Protein AF-A0AAV9ZTQ0-F1 (afdb_monomer_lite)

Organism: NCBI:txid2862362

Sequence (157 aa):
MSQLIQNEDIQRMPSFVSYAFALWAPRLHNHYVENNAKLRARCPDLRRLFPNSVFSCAAFNFGVNVWSFKHRDMVVEFPAGALILVPSAAIAHSNIPVQDGDERVSFTQFTAGDKKVAEDGPEEYVRLLEFRQGRWERGLQLFSTVEEMFCTTHIKT

Radius of gyration: 17.93 Å; chains: 1; bounding box: 47×39×47 Å

Foldseek 3Di:
DVVQLPDPVSLVVQLVLLVVCCLFQVLLSVVLVVVVVVVCVVPVVQDASHPNHSFRDKDKDWWQPQWDDDPDDDDDDADPPDDDDDPPVVDDDIDDGDDVPDIDIDMDGHHDDDPCLPVVDPVSVVVVVVCVVCVVVVSVVSGDDPCRNVVPPPPPD

Structure (mmCIF, N/CA/C/O backbone):
data_AF-A0AAV9ZTQ0-F1
#
_entry.id   AF-A0AAV9ZTQ0-F1
#
loop_
_atom_site.group_PDB
_atom_site.id
_atom_site.type_symbol
_atom_site.label_atom_id
_atom_site.label_alt_id
_atom_site.label_comp_id
_atom_site.label_asym_id
_atom_site.label_entity_id
_atom_site.label_seq_id
_atom_site.pdbx_PDB_ins_code
_atom_site.Cartn_x
_atom_site.Cartn_y
_atom_site.Cartn_z
_atom_site.occupancy
_atom_site.B_iso_or_equiv
_atom_site.auth_seq_id
_atom_site.auth_comp_id
_atom_site.auth_asym_id
_atom_site.auth_atom_id
_atom_site.pdbx_PDB_model_num
ATOM 1 N N . MET A 1 1 ? -11.941 15.660 -1.192 1.00 70.38 1 MET A N 1
ATOM 2 C CA . MET A 1 1 ? -10.806 14.789 -1.583 1.00 70.38 1 MET A CA 1
ATOM 3 C C . MET A 1 1 ? -9.469 15.533 -1.551 1.00 70.38 1 MET A C 1
ATOM 5 O O . MET A 1 1 ? -8.587 15.090 -0.833 1.00 70.38 1 MET A O 1
ATOM 9 N N . SER A 1 2 ? -9.310 16.671 -2.240 1.00 79.81 2 SER A N 1
ATOM 10 C CA . SER A 1 2 ? -8.061 17.467 -2.219 1.00 79.81 2 SER A CA 1
ATOM 11 C C . SER A 1 2 ? -7.607 17.863 -0.808 1.00 79.81 2 SER A C 1
ATOM 13 O O . SER A 1 2 ? -6.455 17.635 -0.462 1.00 79.81 2 SER A O 1
ATOM 15 N N . GLN A 1 3 ? -8.526 18.353 0.028 1.00 87.75 3 GLN A N 1
ATOM 16 C CA . GLN A 1 3 ? -8.246 18.702 1.429 1.00 87.75 3 GLN A CA 1
ATOM 17 C C . GLN A 1 3 ? -7.749 17.508 2.258 1.00 87.75 3 GLN A C 1
ATOM 19 O O . GLN A 1 3 ? -6.853 17.660 3.079 1.00 87.75 3 GLN A O 1
ATOM 24 N N . LEU A 1 4 ? -8.296 16.311 2.017 1.00 88.06 4 LEU A N 1
ATOM 25 C CA . LEU A 1 4 ? -7.915 15.096 2.741 1.00 88.06 4 LEU A CA 1
ATOM 26 C C . LEU A 1 4 ? -6.479 14.680 2.402 1.00 88.06 4 LEU A C 1
ATOM 28 O O . LEU A 1 4 ? -5.705 14.366 3.291 1.00 88.06 4 LEU A O 1
ATOM 32 N N . ILE A 1 5 ? -6.109 14.723 1.121 1.00 89.81 5 ILE A N 1
ATOM 33 C CA . ILE A 1 5 ? -4.763 14.358 0.649 1.00 89.81 5 ILE A CA 1
ATOM 34 C C . ILE A 1 5 ? -3.720 15.414 1.051 1.00 89.81 5 ILE A C 1
ATOM 36 O O . ILE A 1 5 ? -2.552 15.087 1.232 1.00 89.81 5 ILE A O 1
ATOM 40 N N . GLN A 1 6 ? -4.134 16.675 1.196 1.00 89.31 6 GLN A N 1
ATOM 41 C CA . GLN A 1 6 ? -3.268 17.771 1.638 1.00 89.31 6 GLN A CA 1
ATOM 42 C C . GLN A 1 6 ? -3.046 17.795 3.154 1.00 89.31 6 GLN A C 1
ATOM 44 O O . GLN A 1 6 ? -2.081 18.412 3.598 1.00 89.31 6 GLN A O 1
ATOM 49 N N . ASN A 1 7 ? -3.889 17.125 3.942 1.00 92.25 7 ASN A N 1
ATOM 50 C CA . ASN A 1 7 ? -3.732 17.054 5.390 1.00 92.25 7 ASN A CA 1
ATOM 51 C C . ASN A 1 7 ? -2.402 16.369 5.769 1.00 92.25 7 ASN A C 1
ATOM 53 O O . ASN A 1 7 ? -2.057 15.315 5.235 1.00 92.25 7 ASN A O 1
ATOM 57 N N . GLU A 1 8 ? -1.654 16.978 6.691 1.00 92.44 8 GLU A N 1
ATOM 58 C CA . GLU A 1 8 ? -0.312 16.520 7.065 1.00 92.44 8 GLU A CA 1
ATOM 59 C C . GLU A 1 8 ? -0.325 15.130 7.720 1.00 92.44 8 GLU A C 1
ATOM 61 O O . GLU A 1 8 ? 0.506 14.282 7.391 1.00 92.44 8 GLU A O 1
ATOM 66 N N . ASP A 1 9 ? -1.305 14.855 8.581 1.00 91.56 9 ASP A N 1
ATOM 67 C CA . ASP A 1 9 ? -1.460 13.555 9.239 1.00 91.56 9 ASP A CA 1
ATOM 68 C C . ASP A 1 9 ? -1.757 12.454 8.222 1.00 91.56 9 ASP A C 1
ATOM 70 O O . ASP A 1 9 ? -1.159 11.376 8.258 1.00 91.56 9 ASP A O 1
ATOM 74 N N . ILE A 1 10 ? -2.605 12.760 7.238 1.00 91.69 10 ILE A N 1
ATOM 75 C CA . ILE A 1 10 ? -2.902 11.838 6.143 1.00 91.69 10 ILE A CA 1
ATOM 76 C C . ILE A 1 10 ? -1.670 11.585 5.278 1.00 91.69 10 ILE A C 1
ATOM 78 O O . ILE A 1 10 ? -1.509 10.465 4.817 1.00 91.69 10 ILE A O 1
ATOM 82 N N . GLN A 1 11 ? -0.768 12.548 5.073 1.00 91.56 11 GLN A N 1
ATOM 83 C CA . GLN A 1 11 ? 0.464 12.329 4.296 1.00 91.56 11 GLN A CA 1
ATOM 84 C C . GLN A 1 11 ? 1.508 11.462 5.022 1.00 91.56 11 GLN A C 1
ATOM 86 O O . GLN A 1 11 ? 2.337 10.801 4.374 1.00 91.56 11 GLN A O 1
ATOM 91 N N . ARG A 1 12 ? 1.466 11.412 6.359 1.00 93.38 12 ARG A N 1
ATOM 92 C CA . ARG A 1 12 ? 2.361 10.564 7.163 1.00 93.38 12 ARG A CA 1
ATOM 93 C C . ARG A 1 12 ? 2.051 9.078 6.983 1.00 93.38 12 ARG A C 1
ATOM 95 O O . ARG A 1 12 ? 2.985 8.283 6.883 1.00 93.38 12 ARG A O 1
ATOM 102 N N . MET A 1 13 ? 0.776 8.701 6.851 1.00 93.62 13 MET A N 1
ATOM 103 C CA . MET A 1 13 ? 0.377 7.292 6.712 1.00 93.62 13 MET A CA 1
ATOM 104 C C . MET A 1 13 ? 0.948 6.617 5.441 1.00 93.62 13 MET A C 1
ATOM 106 O O . MET A 1 13 ? 1.586 5.572 5.576 1.00 93.62 13 MET A O 1
ATOM 110 N N . PRO A 1 14 ? 0.811 7.182 4.218 1.00 94.31 14 PRO A N 1
ATOM 111 C CA . PRO A 1 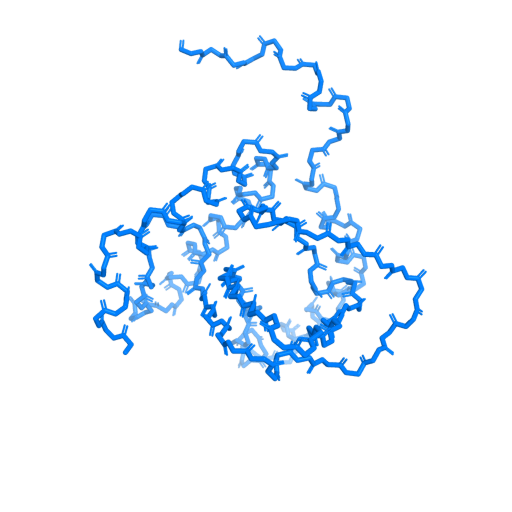14 ? 1.413 6.657 2.996 1.00 94.31 14 PRO A CA 1
ATOM 112 C C . PRO A 1 14 ? 2.911 6.430 3.105 1.00 94.31 14 PRO A C 1
ATOM 114 O O . PRO A 1 14 ? 3.412 5.394 2.667 1.00 94.31 14 PRO A O 1
ATOM 117 N N . SER A 1 15 ? 3.596 7.408 3.701 1.00 93.19 15 SER A N 1
ATOM 118 C CA . SER A 1 15 ? 5.039 7.388 3.901 1.00 93.19 15 SER A CA 1
ATOM 119 C C . SER A 1 15 ? 5.410 6.216 4.808 1.00 93.19 15 SER A C 1
ATOM 121 O O . SER A 1 15 ? 6.183 5.353 4.402 1.00 93.19 15 SER A O 1
ATOM 123 N N . PHE A 1 16 ? 4.784 6.123 5.987 1.00 94.62 16 PHE A N 1
ATOM 124 C CA . PHE A 1 16 ? 5.004 5.030 6.936 1.00 94.62 16 PHE A CA 1
ATOM 125 C C . PHE A 1 16 ? 4.779 3.653 6.303 1.00 94.62 16 PHE A C 1
ATOM 127 O O . PHE A 1 16 ? 5.648 2.790 6.392 1.00 94.62 16 PHE A O 1
ATOM 134 N N . VAL A 1 17 ? 3.660 3.460 5.599 1.00 94.81 17 VAL A N 1
ATOM 135 C CA . VAL A 1 17 ? 3.366 2.192 4.914 1.00 94.81 17 VAL A CA 1
ATOM 136 C C . VAL A 1 17 ? 4.424 1.864 3.857 1.00 94.81 17 VAL A C 1
ATOM 138 O O . VAL A 1 17 ? 4.825 0.710 3.747 1.00 94.81 17 VAL A O 1
ATOM 141 N N . SER A 1 18 ? 4.900 2.850 3.088 1.00 94.81 18 SER A N 1
ATOM 142 C CA . SER A 1 18 ? 5.929 2.618 2.068 1.00 94.81 18 SER A CA 1
ATOM 143 C C . SER A 1 18 ? 7.271 2.224 2.688 1.00 94.81 18 SER A C 1
ATOM 145 O O . SER A 1 18 ? 7.917 1.308 2.186 1.00 94.81 18 SER A O 1
ATOM 147 N N . TYR A 1 19 ? 7.672 2.863 3.792 1.00 94.50 19 TYR A N 1
ATOM 148 C CA . TYR A 1 19 ? 8.888 2.497 4.527 1.00 94.50 19 TYR A CA 1
ATOM 149 C C . TYR A 1 19 ? 8.774 1.117 5.174 1.00 94.50 19 TYR A C 1
ATOM 151 O O . TYR A 1 19 ? 9.684 0.305 5.033 1.00 94.50 19 TYR A O 1
ATOM 159 N N . ALA A 1 20 ? 7.649 0.821 5.830 1.00 94.06 20 ALA A N 1
ATOM 160 C CA . ALA A 1 20 ? 7.393 -0.501 6.390 1.00 94.06 20 ALA A CA 1
ATOM 161 C C . ALA A 1 20 ? 7.440 -1.574 5.294 1.00 94.06 20 ALA A C 1
ATOM 163 O O . ALA A 1 20 ? 8.046 -2.625 5.474 1.00 94.06 20 ALA A O 1
ATOM 164 N N . PHE A 1 21 ? 6.870 -1.291 4.124 1.00 94.00 21 PHE A N 1
ATOM 165 C CA . PHE A 1 21 ? 6.928 -2.202 2.992 1.00 94.00 21 PHE A CA 1
ATOM 166 C C . PHE A 1 21 ? 8.359 -2.426 2.484 1.00 94.00 21 PHE A C 1
ATOM 168 O O . PHE A 1 21 ? 8.752 -3.571 2.264 1.00 94.00 21 PHE A O 1
ATOM 175 N N . ALA A 1 22 ? 9.155 -1.362 2.353 1.00 94.19 22 ALA A N 1
ATOM 176 C CA . ALA A 1 22 ? 10.563 -1.461 1.975 1.00 94.19 22 ALA A CA 1
ATOM 177 C C . ALA A 1 22 ? 11.392 -2.262 2.991 1.00 94.19 22 ALA A C 1
ATOM 179 O O . ALA A 1 22 ? 12.270 -3.022 2.592 1.00 94.19 22 ALA A O 1
ATOM 180 N N . LEU A 1 23 ? 11.097 -2.117 4.285 1.00 91.88 23 LEU A N 1
ATOM 181 C CA . LEU A 1 23 ? 11.775 -2.839 5.359 1.00 91.88 23 LEU A CA 1
ATOM 182 C C . LEU A 1 23 ? 11.426 -4.333 5.354 1.00 91.88 23 LEU A C 1
ATOM 184 O O . LEU A 1 23 ? 12.318 -5.174 5.393 1.00 91.88 23 LEU A O 1
ATOM 188 N N . TRP A 1 24 ? 10.134 -4.663 5.299 1.00 90.69 24 TRP A N 1
ATOM 189 C CA . TRP A 1 24 ? 9.655 -6.037 5.483 1.00 90.69 24 TRP A CA 1
ATOM 190 C C . TRP A 1 24 ? 9.659 -6.875 4.200 1.00 90.69 24 TRP A C 1
ATOM 192 O O . TRP A 1 24 ? 9.734 -8.100 4.275 1.00 90.69 24 TRP A O 1
ATOM 202 N N . ALA A 1 25 ? 9.594 -6.253 3.021 1.00 92.06 25 ALA A N 1
ATOM 203 C CA . ALA A 1 25 ? 9.611 -6.941 1.729 1.00 92.06 25 ALA A CA 1
ATOM 204 C C . ALA A 1 25 ? 10.399 -6.134 0.673 1.00 92.06 25 ALA A C 1
ATOM 206 O O . ALA A 1 25 ? 9.825 -5.701 -0.331 1.00 92.06 25 ALA A O 1
ATOM 207 N N . PRO A 1 26 ? 11.719 -5.933 0.856 1.00 94.12 26 PRO A N 1
ATOM 208 C CA . PRO A 1 26 ? 12.535 -5.055 0.012 1.00 94.12 26 PRO A CA 1
ATOM 209 C C . PRO A 1 26 ? 12.525 -5.456 -1.467 1.00 94.12 26 PRO A C 1
ATOM 211 O O . PRO A 1 26 ? 12.449 -4.592 -2.342 1.00 94.12 26 PRO A O 1
ATOM 214 N N . ARG A 1 27 ? 12.546 -6.763 -1.769 1.00 94.62 27 ARG A N 1
ATOM 215 C CA . ARG A 1 27 ? 12.471 -7.263 -3.153 1.00 94.62 27 ARG A CA 1
ATOM 216 C C . ARG A 1 27 ? 11.150 -6.866 -3.812 1.00 94.62 27 ARG A C 1
ATOM 218 O O . ARG A 1 27 ? 11.151 -6.309 -4.909 1.00 94.62 27 ARG A O 1
ATOM 225 N N . LEU A 1 28 ? 10.027 -7.111 -3.136 1.00 92.00 28 LEU A N 1
ATOM 226 C CA . LEU A 1 28 ? 8.712 -6.739 -3.650 1.00 92.00 28 LEU A CA 1
ATOM 227 C C . LEU A 1 28 ? 8.544 -5.215 -3.734 1.00 92.00 28 LEU A C 1
ATOM 229 O O . LEU A 1 28 ? 7.991 -4.718 -4.711 1.00 92.00 28 LEU A O 1
ATOM 233 N N . HIS A 1 29 ? 9.072 -4.460 -2.773 1.00 94.56 29 HIS A N 1
ATOM 234 C CA . HIS A 1 29 ? 9.081 -3.002 -2.836 1.00 94.56 29 HIS A CA 1
ATOM 235 C C . HIS A 1 29 ? 9.832 -2.495 -4.080 1.00 94.56 29 HIS A C 1
ATOM 237 O O . HIS A 1 29 ? 9.297 -1.679 -4.831 1.00 94.56 29 HIS A O 1
ATOM 243 N N . ASN A 1 30 ? 11.029 -3.020 -4.360 1.00 94.81 30 ASN A N 1
ATOM 244 C CA . ASN A 1 30 ? 11.794 -2.658 -5.559 1.00 94.81 30 ASN A CA 1
ATOM 245 C C . ASN A 1 30 ? 11.046 -3.014 -6.848 1.00 94.81 30 ASN A C 1
ATOM 247 O O . ASN A 1 30 ? 10.999 -2.207 -7.775 1.00 94.81 30 ASN A O 1
ATOM 251 N N . HIS A 1 31 ? 10.356 -4.157 -6.870 1.00 91.75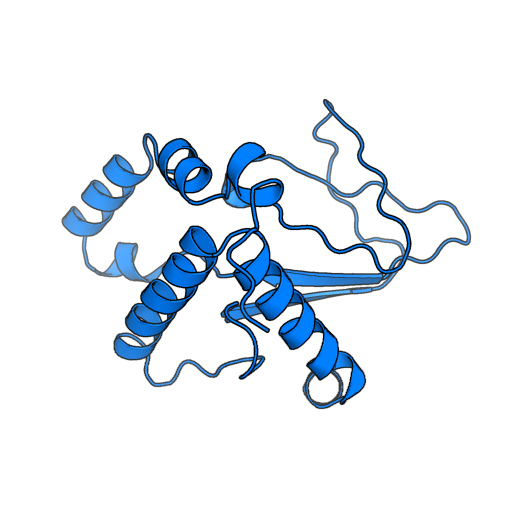 31 HIS A N 1
ATOM 252 C CA . HIS A 1 31 ? 9.480 -4.518 -7.983 1.00 91.75 31 HIS A CA 1
ATOM 253 C C . HIS A 1 31 ? 8.384 -3.461 -8.232 1.00 91.75 31 HIS A C 1
ATOM 255 O O . HIS A 1 31 ? 8.088 -3.120 -9.379 1.00 91.75 31 HIS A O 1
ATOM 261 N N . TYR A 1 32 ? 7.803 -2.883 -7.174 1.00 92.25 32 TYR A N 1
ATOM 262 C CA . TYR A 1 32 ? 6.840 -1.782 -7.299 1.00 92.25 32 TYR A CA 1
ATOM 263 C C . TYR A 1 32 ? 7.496 -0.482 -7.789 1.00 92.25 32 TYR A C 1
ATOM 265 O O . TYR A 1 32 ? 6.905 0.219 -8.615 1.00 92.25 32 TYR A O 1
ATOM 273 N N . VAL A 1 33 ? 8.705 -0.154 -7.320 1.00 92.50 33 VAL A N 1
ATOM 274 C CA . VAL A 1 33 ? 9.469 1.019 -7.787 1.00 92.50 33 VAL A CA 1
ATOM 275 C C . VAL A 1 33 ? 9.702 0.938 -9.296 1.00 92.50 33 VAL A C 1
ATOM 277 O O . VAL A 1 33 ? 9.353 1.870 -10.025 1.00 92.50 33 VAL A O 1
ATOM 280 N N . GLU A 1 34 ? 10.226 -0.189 -9.775 1.00 91.75 34 GLU A N 1
ATOM 281 C CA . GLU A 1 34 ? 10.531 -0.411 -11.190 1.00 91.75 34 GLU A CA 1
ATOM 282 C C . GLU A 1 34 ? 9.276 -0.364 -12.065 1.00 91.75 34 GLU A C 1
ATOM 284 O O . GLU A 1 34 ? 9.257 0.299 -13.105 1.00 91.75 34 GLU A O 1
ATOM 289 N N . ASN A 1 35 ? 8.197 -1.029 -11.644 1.00 87.69 35 ASN A N 1
ATOM 290 C CA . ASN A 1 35 ? 6.954 -1.045 -12.412 1.00 87.69 35 ASN A CA 1
ATOM 291 C C . ASN A 1 35 ? 6.306 0.340 -12.488 1.00 87.69 35 ASN A C 1
ATOM 293 O O . ASN A 1 35 ? 5.826 0.735 -13.550 1.00 87.69 35 ASN A O 1
ATOM 297 N N . ASN A 1 36 ? 6.334 1.118 -11.404 1.00 88.12 36 ASN A N 1
ATOM 298 C CA . ASN A 1 36 ? 5.845 2.494 -11.445 1.00 88.12 36 ASN A CA 1
ATOM 299 C C . ASN A 1 36 ? 6.709 3.401 -12.321 1.00 88.12 36 ASN A C 1
ATOM 301 O O . ASN A 1 36 ? 6.169 4.304 -12.960 1.00 88.12 36 ASN A O 1
ATOM 305 N N . ALA A 1 37 ? 8.027 3.189 -12.361 1.00 88.38 37 ALA A N 1
ATOM 306 C CA . ALA A 1 37 ? 8.904 3.930 -13.262 1.00 88.38 37 ALA A CA 1
ATOM 307 C C . ALA A 1 37 ? 8.525 3.666 -14.729 1.00 88.38 37 ALA A C 1
ATOM 309 O O . ALA A 1 37 ? 8.348 4.612 -15.496 1.00 88.38 37 ALA A O 1
ATOM 310 N N . LYS A 1 38 ? 8.288 2.397 -15.092 1.00 86.44 38 LYS A N 1
ATOM 311 C CA . LYS A 1 38 ? 7.796 2.006 -16.426 1.00 86.44 38 LYS A CA 1
ATOM 312 C C . LYS A 1 38 ? 6.430 2.624 -16.737 1.00 86.44 38 LYS A C 1
ATOM 314 O O . LYS A 1 38 ? 6.245 3.189 -17.812 1.00 86.44 38 LYS A O 1
ATOM 319 N N . LEU A 1 39 ? 5.492 2.571 -15.788 1.00 83.38 39 LEU A N 1
ATOM 320 C CA . LEU A 1 39 ? 4.160 3.157 -15.952 1.00 83.38 39 LEU A CA 1
ATOM 321 C C . LEU A 1 39 ? 4.229 4.670 -16.195 1.00 83.38 39 LEU A C 1
ATOM 323 O O . LEU A 1 39 ? 3.531 5.181 -17.065 1.00 83.38 39 LEU A O 1
ATOM 327 N N . ARG A 1 40 ? 5.095 5.389 -15.473 1.00 84.25 40 ARG A N 1
ATOM 328 C CA . ARG A 1 40 ? 5.297 6.834 -15.670 1.00 84.25 40 ARG A CA 1
ATOM 329 C C . ARG A 1 40 ? 5.953 7.165 -16.999 1.00 84.25 40 ARG A C 1
ATOM 331 O O . ARG A 1 40 ? 5.561 8.141 -17.622 1.00 84.25 40 ARG A O 1
ATOM 338 N N . ALA A 1 41 ? 6.910 6.354 -17.447 1.00 87.69 41 ALA A N 1
ATOM 339 C CA . ALA A 1 41 ? 7.502 6.528 -18.769 1.00 87.69 41 ALA A CA 1
ATOM 340 C C . ALA A 1 41 ? 6.444 6.386 -19.880 1.00 87.69 41 ALA A C 1
ATOM 342 O O . ALA A 1 41 ? 6.456 7.150 -20.839 1.00 87.69 41 ALA A O 1
ATOM 343 N N . ARG A 1 42 ? 5.492 5.454 -19.718 1.00 84.19 42 ARG A N 1
ATOM 344 C CA . ARG A 1 42 ? 4.359 5.257 -20.641 1.00 84.19 42 ARG A CA 1
ATOM 345 C C . ARG A 1 42 ? 3.266 6.319 -20.506 1.00 84.19 42 ARG A C 1
ATOM 347 O O . ARG A 1 42 ? 2.568 6.605 -21.472 1.00 84.19 42 ARG A O 1
ATOM 354 N N . CYS A 1 43 ? 3.072 6.868 -19.308 1.00 85.00 43 CYS A N 1
ATOM 355 C CA . CYS A 1 43 ? 2.036 7.852 -18.999 1.00 85.00 43 CYS A CA 1
ATOM 356 C C . CYS A 1 43 ? 2.637 9.043 -18.229 1.00 85.00 43 CYS A C 1
ATOM 358 O O . CYS A 1 43 ? 2.464 9.114 -17.008 1.00 85.00 43 CYS A O 1
ATOM 360 N N . PRO A 1 44 ? 3.318 9.987 -18.910 1.00 85.94 44 PRO A N 1
ATOM 361 C CA . PRO A 1 44 ? 3.976 11.122 -18.254 1.00 85.94 44 PRO A CA 1
ATOM 362 C C . PRO A 1 44 ? 3.014 12.024 -17.468 1.00 85.94 44 PRO A C 1
ATOM 364 O O . PRO A 1 44 ? 3.389 12.586 -16.442 1.00 85.94 44 PRO A O 1
ATOM 367 N N . ASP A 1 45 ? 1.752 12.097 -17.899 1.00 87.00 45 ASP A N 1
ATOM 368 C CA . ASP A 1 45 ? 0.706 12.897 -17.250 1.00 87.00 45 ASP A CA 1
ATOM 369 C C . ASP A 1 45 ? 0.125 12.244 -15.982 1.00 87.00 45 ASP A C 1
ATOM 371 O O . ASP A 1 45 ? -0.704 12.843 -15.286 1.00 87.00 45 ASP A O 1
ATOM 375 N N . LEU A 1 46 ? 0.529 11.008 -15.660 1.00 84.06 46 LEU A N 1
ATOM 376 C CA . LEU A 1 46 ? 0.037 10.296 -14.487 1.00 84.06 46 LEU A CA 1
ATOM 377 C C . LEU A 1 46 ? 0.531 10.977 -13.204 1.00 84.06 46 LEU A C 1
ATOM 379 O O . LEU A 1 46 ? 1.678 10.824 -12.775 1.00 84.06 46 LEU A O 1
ATOM 383 N N . ARG A 1 47 ? -0.374 11.699 -12.542 1.00 84.25 47 ARG A N 1
ATOM 384 C CA . ARG A 1 47 ? -0.094 12.353 -11.262 1.00 84.25 47 ARG A CA 1
ATOM 385 C C . ARG A 1 47 ? 0.048 11.327 -10.144 1.00 84.25 47 ARG A C 1
ATOM 387 O O . ARG A 1 47 ? -0.749 10.400 -10.020 1.00 84.25 47 ARG A O 1
ATOM 394 N N . ARG A 1 48 ? 1.036 11.537 -9.275 1.00 85.56 48 ARG A N 1
ATOM 395 C CA . ARG A 1 48 ? 1.155 10.779 -8.026 1.00 85.56 48 ARG A CA 1
ATOM 396 C C . ARG A 1 48 ? 0.176 11.317 -6.999 1.00 85.56 48 ARG A C 1
ATOM 398 O O . ARG A 1 48 ? 0.168 12.517 -6.746 1.00 85.56 48 ARG A O 1
ATOM 405 N N . LEU A 1 49 ? -0.563 10.414 -6.362 1.00 88.81 49 LEU A N 1
ATOM 406 C CA . LEU A 1 49 ? -1.405 10.769 -5.225 1.00 88.81 49 LEU A CA 1
ATOM 407 C C . LEU A 1 49 ? -0.552 11.187 -4.017 1.00 88.81 49 LEU A C 1
ATOM 409 O O . LEU A 1 49 ? -0.756 12.259 -3.461 1.00 88.81 49 LEU A O 1
ATOM 413 N N . PHE A 1 50 ? 0.449 10.368 -3.676 1.00 90.81 50 PHE A N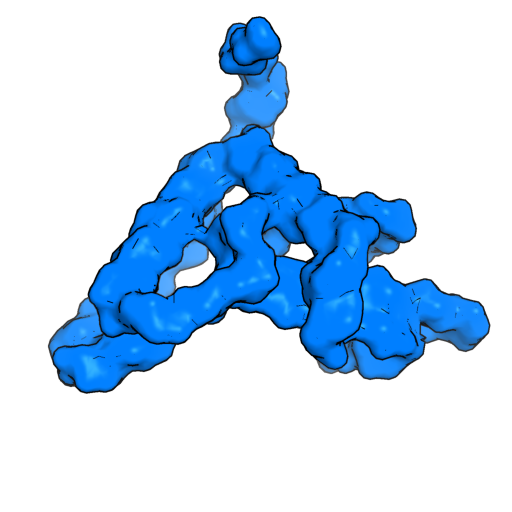 1
ATOM 414 C CA . PHE A 1 50 ? 1.396 10.624 -2.592 1.00 90.81 50 PHE A CA 1
ATOM 415 C C . PHE A 1 50 ? 2.843 10.487 -3.102 1.00 90.81 50 PHE A C 1
ATOM 417 O O . PHE A 1 50 ? 3.272 9.381 -3.453 1.00 90.81 50 PHE A O 1
ATOM 424 N N . PRO A 1 51 ? 3.631 11.579 -3.153 1.00 88.56 51 PRO A N 1
ATOM 425 C CA . PRO A 1 51 ? 5.029 11.548 -3.600 1.00 88.56 51 PRO A CA 1
ATOM 426 C C . PRO A 1 51 ? 5.956 10.652 -2.762 1.00 88.56 51 PRO A C 1
ATOM 428 O O . PRO A 1 51 ? 6.990 10.202 -3.257 1.00 88.56 51 PRO A O 1
ATOM 431 N N . ASN A 1 52 ? 5.566 10.335 -1.530 1.00 89.00 52 ASN A N 1
ATOM 432 C CA . ASN A 1 52 ? 6.365 9.531 -0.603 1.00 89.00 52 ASN A CA 1
ATOM 433 C C . ASN A 1 52 ? 5.922 8.062 -0.530 1.00 89.00 52 ASN A C 1
ATOM 435 O O . ASN A 1 52 ? 6.410 7.319 0.312 1.00 89.00 52 ASN A O 1
ATOM 439 N N . SER A 1 53 ? 4.996 7.636 -1.397 1.00 94.00 53 SER A N 1
ATOM 440 C CA . SER A 1 53 ? 4.513 6.255 -1.434 1.00 94.00 53 SER A CA 1
ATOM 441 C C . SER A 1 53 ? 4.853 5.560 -2.743 1.00 94.00 53 SER A C 1
ATOM 443 O O . SER A 1 53 ? 4.673 6.127 -3.826 1.00 94.00 53 SER A O 1
ATOM 445 N N . VAL A 1 54 ? 5.307 4.310 -2.650 1.00 93.69 54 VAL A N 1
ATOM 446 C CA . VAL A 1 54 ? 5.496 3.430 -3.808 1.00 93.69 54 VAL A CA 1
ATOM 447 C C . VAL A 1 54 ? 4.166 2.958 -4.410 1.00 93.69 54 VAL A C 1
ATOM 449 O O . VAL A 1 54 ? 4.147 2.378 -5.487 1.00 93.69 54 VAL A O 1
ATOM 452 N N . PHE A 1 55 ? 3.027 3.196 -3.769 1.00 93.19 55 PHE A N 1
ATOM 453 C CA . PHE A 1 55 ? 1.729 2.837 -4.336 1.00 93.19 55 PHE A CA 1
ATOM 454 C C . PHE A 1 55 ? 1.182 3.968 -5.210 1.00 93.19 55 PHE A C 1
ATOM 456 O O . PHE A 1 55 ? 1.337 5.152 -4.902 1.00 93.19 55 PHE A O 1
ATOM 463 N N . SER A 1 56 ? 0.552 3.613 -6.331 1.00 89.69 56 SER A N 1
ATOM 464 C CA . SER A 1 56 ? 0.008 4.599 -7.274 1.00 89.69 56 SER A CA 1
ATOM 465 C C . SER A 1 56 ? -1.415 5.042 -6.931 1.00 89.69 56 SER A C 1
ATOM 467 O O . SER A 1 56 ? -1.849 6.106 -7.376 1.00 89.69 56 SER A O 1
ATOM 469 N N . CYS A 1 57 ? -2.132 4.260 -6.126 1.00 90.94 57 CYS A N 1
ATOM 470 C CA . CYS A 1 57 ? -3.521 4.492 -5.759 1.00 90.94 57 CYS A CA 1
ATOM 471 C C . CYS A 1 57 ? -3.724 4.351 -4.248 1.00 90.94 57 CYS A C 1
ATOM 473 O O . CYS A 1 57 ? -2.981 3.649 -3.557 1.00 90.94 57 CYS A O 1
ATOM 475 N N . ALA A 1 58 ? -4.778 4.990 -3.745 1.00 92.69 58 ALA A N 1
ATOM 476 C CA . ALA A 1 58 ? -5.247 4.775 -2.389 1.00 92.69 58 ALA A CA 1
ATOM 477 C C . ALA A 1 58 ? -6.775 4.839 -2.305 1.00 92.69 58 ALA A C 1
ATOM 479 O O . ALA A 1 58 ? -7.426 5.461 -3.145 1.00 92.69 58 ALA A O 1
ATOM 480 N N . ALA A 1 59 ? -7.328 4.207 -1.275 1.00 91.06 59 ALA A N 1
ATOM 481 C CA . ALA A 1 59 ? -8.738 4.236 -0.924 1.00 91.06 59 ALA A CA 1
ATOM 482 C C . ALA A 1 59 ? -8.897 4.613 0.553 1.00 91.06 59 ALA A C 1
ATOM 484 O O . ALA A 1 59 ? -8.148 4.145 1.412 1.00 91.06 59 ALA A O 1
ATOM 485 N N . PHE A 1 60 ? -9.893 5.449 0.831 1.00 91.06 60 PHE A N 1
ATOM 486 C CA . PHE A 1 60 ? -10.323 5.808 2.177 1.00 91.06 60 PHE A CA 1
ATOM 487 C C . PHE A 1 60 ? -11.685 5.168 2.406 1.00 91.06 60 PHE A C 1
ATOM 489 O O . PHE A 1 60 ? -12.651 5.535 1.738 1.00 91.06 60 PHE A O 1
ATOM 496 N N . ASN A 1 61 ? -11.760 4.202 3.317 1.00 87.94 61 ASN A N 1
ATOM 497 C CA . ASN A 1 61 ? -13.015 3.546 3.659 1.00 87.94 61 ASN A CA 1
ATOM 498 C C . ASN A 1 61 ? -13.437 4.008 5.052 1.00 87.94 61 ASN A C 1
ATOM 500 O O . ASN A 1 61 ? -12.856 3.577 6.052 1.00 87.94 61 ASN A O 1
ATOM 504 N N . PHE A 1 62 ? -14.424 4.898 5.097 1.00 87.06 62 PHE A N 1
ATOM 505 C CA . PHE A 1 62 ? -14.992 5.449 6.323 1.00 87.06 62 PHE A CA 1
ATOM 506 C C . PHE A 1 62 ? -16.415 4.926 6.529 1.00 87.06 62 PHE A C 1
ATOM 508 O O . PHE A 1 62 ? -17.183 4.824 5.571 1.00 87.06 62 PHE A O 1
ATOM 515 N N . GLY A 1 63 ? -16.773 4.653 7.782 1.00 76.81 63 GLY A N 1
ATOM 516 C CA . GLY A 1 63 ? -18.145 4.363 8.191 1.00 76.81 63 GLY A CA 1
ATOM 517 C C . GLY A 1 63 ? -18.475 2.876 8.350 1.00 76.81 63 GLY A C 1
ATOM 518 O O . GLY A 1 63 ? -17.670 1.985 8.084 1.00 76.81 63 GLY A O 1
ATOM 519 N N . VAL A 1 64 ? -19.706 2.625 8.798 1.00 68.88 64 VAL A N 1
ATOM 520 C CA . VAL A 1 64 ? -20.181 1.317 9.289 1.00 68.88 64 VAL A CA 1
ATOM 521 C C . VAL A 1 64 ? -20.502 0.294 8.188 1.00 68.88 64 VAL A C 1
ATOM 523 O O . VAL A 1 64 ? -20.517 -0.908 8.434 1.00 68.88 64 VAL A O 1
ATOM 526 N N . ASN A 1 65 ? -20.695 0.741 6.942 1.00 66.69 65 ASN A N 1
ATOM 527 C CA . ASN A 1 65 ? -21.187 -0.091 5.832 1.00 66.69 65 ASN A CA 1
ATOM 528 C C . ASN A 1 65 ? -20.091 -0.629 4.896 1.00 66.69 65 ASN A C 1
ATOM 530 O O . ASN A 1 65 ? -20.356 -0.963 3.744 1.00 66.69 65 ASN A O 1
ATOM 534 N N . VAL A 1 66 ? -18.846 -0.722 5.362 1.00 65.69 66 VAL A N 1
ATOM 535 C CA . VAL A 1 66 ? -17.730 -1.204 4.535 1.00 65.69 66 VAL A CA 1
ATOM 536 C C . VAL A 1 66 ? -17.615 -2.730 4.658 1.00 65.69 66 VAL A C 1
ATOM 538 O O . VAL A 1 66 ? -16.734 -3.244 5.341 1.00 65.69 66 VAL A O 1
ATOM 541 N N . TRP A 1 67 ? -18.494 -3.499 4.023 1.00 71.38 67 TRP A N 1
ATOM 542 C CA . TRP A 1 67 ? -18.394 -4.964 4.030 1.00 71.38 67 TRP A CA 1
ATOM 543 C C . TRP A 1 67 ? -18.644 -5.563 2.644 1.00 71.38 67 TRP A C 1
ATOM 545 O O . TRP A 1 67 ? -19.254 -4.936 1.782 1.00 71.38 67 TRP A O 1
ATOM 555 N N . SER A 1 68 ? -18.137 -6.779 2.437 1.00 65.88 68 SER A N 1
ATOM 556 C CA . SER A 1 68 ? -18.282 -7.539 1.188 1.00 65.88 68 SER A CA 1
ATOM 557 C C . SER A 1 68 ? -18.739 -8.960 1.508 1.00 65.88 68 SER A C 1
ATOM 559 O O . SER A 1 68 ? -18.527 -9.441 2.622 1.00 65.88 68 SER A O 1
ATOM 561 N N . PHE A 1 69 ? -19.365 -9.647 0.548 1.00 62.00 69 PHE A N 1
ATOM 562 C CA . PHE A 1 69 ? -19.880 -11.003 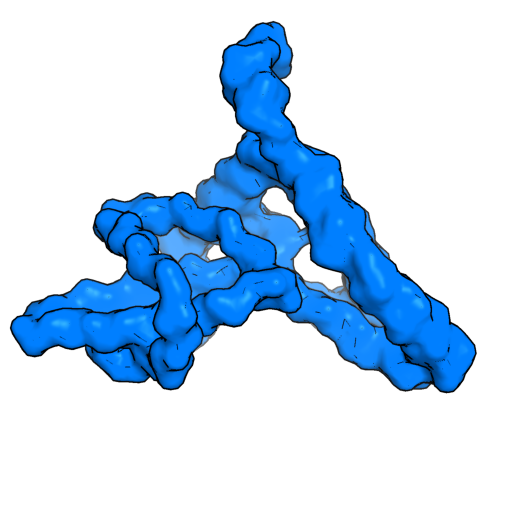0.760 1.00 62.00 69 PHE A CA 1
ATOM 563 C C . PHE A 1 69 ? -18.776 -11.960 1.246 1.00 62.00 69 PHE A C 1
ATOM 565 O O . PHE A 1 69 ? -17.663 -11.957 0.720 1.00 62.00 69 PHE A O 1
ATOM 572 N N . LYS A 1 70 ? -19.088 -12.760 2.275 1.00 61.38 70 LYS A N 1
ATOM 573 C CA . LYS A 1 70 ? -18.129 -13.626 2.978 1.00 61.38 70 LYS A CA 1
ATOM 574 C C . LYS A 1 70 ? -17.509 -14.661 2.035 1.00 61.38 70 LYS A C 1
ATOM 576 O O . LYS A 1 70 ? -18.212 -15.547 1.555 1.00 61.38 70 LYS A O 1
ATOM 581 N N . HIS A 1 71 ? -16.185 -14.641 1.917 1.00 65.19 71 HIS A N 1
ATOM 582 C CA . HIS A 1 71 ? -15.403 -15.815 1.531 1.00 65.19 71 HIS A CA 1
ATOM 583 C C . HIS A 1 71 ? -14.953 -16.503 2.827 1.00 65.19 71 HIS A C 1
ATOM 585 O O . HIS A 1 71 ? -14.031 -16.059 3.503 1.00 65.19 71 HIS A O 1
ATOM 591 N N . ARG A 1 72 ? -15.741 -17.490 3.268 1.00 58.78 72 ARG A N 1
ATOM 592 C CA . ARG A 1 72 ? -15.502 -18.260 4.499 1.00 58.78 72 ARG A CA 1
ATOM 593 C C . ARG A 1 72 ? -14.243 -19.091 4.298 1.00 58.78 72 ARG A C 1
ATOM 595 O O . ARG A 1 72 ? -14.271 -19.830 3.336 1.00 58.78 72 ARG A O 1
ATOM 602 N N . ASP A 1 73 ? -13.241 -18.942 5.172 1.00 73.12 73 ASP A N 1
ATOM 603 C CA . ASP A 1 73 ? -12.196 -19.943 5.490 1.00 73.12 73 ASP A CA 1
ATOM 604 C C . ASP A 1 73 ? -11.291 -19.472 6.658 1.00 73.12 73 ASP A C 1
ATOM 606 O O . ASP A 1 73 ? -10.817 -20.294 7.436 1.00 73.12 73 ASP A O 1
ATOM 610 N N . MET A 1 74 ? -11.104 -18.154 6.865 1.00 84.50 74 MET A N 1
ATOM 611 C CA . MET A 1 74 ? -10.298 -17.597 7.971 1.00 84.50 74 MET A CA 1
ATOM 612 C C . MET A 1 74 ? -10.756 -16.181 8.368 1.00 84.50 74 MET A C 1
ATOM 614 O O . MET A 1 74 ? -11.141 -15.391 7.507 1.00 84.50 74 MET A O 1
ATOM 618 N N . VAL A 1 75 ? -10.694 -15.845 9.664 1.00 87.00 75 VAL A N 1
ATOM 619 C CA . VAL A 1 75 ? -10.926 -14.482 10.180 1.00 87.00 75 VAL A CA 1
ATOM 620 C C . VAL A 1 75 ? -9.655 -13.988 10.858 1.00 87.00 75 VAL A C 1
ATOM 622 O O . VAL A 1 75 ? -9.108 -14.678 11.712 1.00 87.00 75 VAL A O 1
ATOM 625 N N . VAL A 1 76 ? -9.203 -12.793 10.478 1.00 88.31 76 VAL A N 1
ATOM 626 C CA . VAL A 1 76 ? -8.065 -12.109 11.100 1.00 88.31 76 VAL A CA 1
ATOM 627 C C . VAL A 1 76 ? -8.564 -10.782 11.652 1.00 88.31 76 VAL A C 1
ATOM 629 O O . VAL A 1 76 ? -9.142 -9.982 10.916 1.00 88.31 76 VAL A O 1
ATOM 632 N N . GLU A 1 77 ? -8.371 -10.570 12.948 1.00 88.94 77 GLU A N 1
ATOM 633 C CA . GLU A 1 77 ? -8.709 -9.319 13.616 1.00 88.94 77 GLU A CA 1
ATOM 634 C C . GLU A 1 77 ? -7.530 -8.345 13.532 1.00 88.94 77 GLU A C 1
ATOM 636 O O . GLU A 1 77 ? -6.381 -8.721 13.768 1.00 88.94 77 GLU A O 1
ATOM 641 N N . PHE A 1 78 ? -7.817 -7.088 13.193 1.00 88.81 78 PHE A N 1
ATOM 642 C CA . PHE A 1 78 ? -6.818 -6.027 13.128 1.00 88.81 78 PHE A CA 1
ATOM 643 C C . PHE A 1 78 ? -7.158 -4.947 14.158 1.00 88.81 78 PHE A C 1
ATOM 645 O O . PHE A 1 78 ? -8.190 -4.289 14.001 1.00 88.81 78 PHE A O 1
ATOM 652 N N . PRO A 1 79 ? -6.318 -4.737 15.190 1.00 91.38 79 PRO A N 1
ATOM 653 C CA . PRO A 1 79 ? -6.545 -3.666 16.151 1.00 91.38 79 PRO A CA 1
ATOM 654 C C . PRO A 1 79 ? -6.385 -2.289 15.493 1.00 91.38 79 PRO A C 1
ATOM 656 O O . PRO A 1 79 ? -5.771 -2.145 14.431 1.00 91.38 79 PRO A O 1
ATOM 659 N N . ALA A 1 80 ? -6.908 -1.250 16.146 1.00 90.31 80 ALA A N 1
ATOM 660 C CA . ALA A 1 80 ? -6.716 0.126 15.698 1.00 90.31 80 ALA A CA 1
ATOM 661 C C . ALA A 1 80 ? -5.216 0.450 15.548 1.00 90.31 80 ALA A C 1
ATOM 663 O O . ALA A 1 80 ? -4.410 0.154 16.427 1.00 90.31 80 ALA A O 1
ATOM 664 N N . GLY A 1 81 ? -4.843 1.047 14.412 1.00 90.81 81 GLY A N 1
ATOM 665 C CA . GLY A 1 81 ? -3.448 1.361 14.085 1.00 90.81 81 GLY A CA 1
ATOM 666 C C . GLY A 1 81 ? -2.641 0.204 13.481 1.00 90.81 81 GLY A C 1
ATOM 667 O O . GLY A 1 81 ? -1.480 0.409 13.129 1.00 90.81 81 GLY A O 1
ATOM 668 N N . ALA A 1 82 ? -3.227 -0.986 13.309 1.00 93.00 82 ALA A N 1
ATOM 669 C CA . ALA A 1 82 ? -2.557 -2.086 12.624 1.00 93.00 82 ALA A CA 1
ATOM 670 C C . ALA A 1 82 ? -2.264 -1.759 11.149 1.00 93.00 82 ALA A C 1
ATOM 672 O O . ALA A 1 82 ? -3.069 -1.143 10.446 1.00 93.00 82 ALA A O 1
ATOM 673 N N . LEU A 1 83 ? -1.114 -2.240 10.671 1.00 93.25 83 LEU A N 1
ATOM 674 C CA . LEU A 1 83 ? -0.724 -2.214 9.265 1.00 93.25 83 LEU A CA 1
ATOM 675 C C . LEU A 1 83 ? -0.691 -3.640 8.723 1.00 93.25 83 LEU A C 1
ATOM 677 O O . LEU A 1 83 ? -0.132 -4.535 9.354 1.00 93.25 83 LEU A O 1
ATOM 681 N N . ILE A 1 84 ? -1.240 -3.826 7.525 1.00 91.31 84 ILE A N 1
ATOM 682 C CA . ILE A 1 84 ? -1.267 -5.122 6.852 1.00 91.31 84 ILE A CA 1
ATOM 683 C C . ILE A 1 84 ? -0.729 -4.980 5.431 1.00 91.31 84 ILE A C 1
ATOM 685 O O . ILE A 1 84 ? -1.077 -4.043 4.710 1.00 91.31 84 ILE A O 1
ATOM 689 N N . LEU A 1 85 ? 0.102 -5.935 5.020 1.00 89.56 85 LEU A N 1
ATOM 690 C CA . LEU A 1 85 ? 0.506 -6.126 3.631 1.00 89.56 85 LEU A CA 1
ATOM 691 C C . LEU A 1 85 ? -0.170 -7.401 3.134 1.00 89.56 85 LEU A C 1
ATOM 693 O O . LEU A 1 85 ? 0.167 -8.495 3.575 1.00 89.56 85 LEU A O 1
ATOM 697 N N . VAL A 1 86 ? -1.149 -7.257 2.240 1.00 87.31 86 VAL A N 1
ATOM 698 C CA . VAL A 1 86 ? -1.946 -8.384 1.739 1.00 87.31 86 VAL A CA 1
ATOM 699 C C . VAL A 1 86 ? -1.762 -8.513 0.228 1.00 87.31 86 VAL A C 1
ATOM 701 O O . VAL A 1 86 ? -1.976 -7.529 -0.489 1.00 87.31 86 VAL A O 1
ATOM 704 N N . PRO A 1 87 ? -1.436 -9.710 -0.301 1.00 86.19 87 PRO A N 1
ATOM 705 C CA . PRO A 1 87 ? -1.438 -9.977 -1.737 1.00 86.19 87 PRO A CA 1
ATOM 706 C C . PRO A 1 87 ? -2.886 -10.104 -2.251 1.00 86.19 87 PRO A C 1
ATOM 708 O O . PRO A 1 87 ? -3.345 -11.169 -2.654 1.00 86.19 87 PRO A O 1
ATOM 711 N N . SER A 1 88 ? -3.611 -8.984 -2.234 1.00 84.75 88 SER A N 1
ATOM 712 C CA . SER A 1 88 ? -5.055 -8.859 -2.492 1.00 84.75 88 SER A CA 1
ATOM 713 C C . SER A 1 88 ? -5.501 -9.474 -3.830 1.00 84.75 88 SER A C 1
ATOM 715 O O . SER A 1 88 ? -6.583 -10.041 -3.922 1.00 84.75 88 SER A O 1
ATOM 717 N N . ALA A 1 89 ? -4.643 -9.446 -4.857 1.00 80.94 89 ALA A N 1
ATOM 718 C CA . ALA A 1 89 ? -4.930 -10.051 -6.161 1.00 80.94 89 ALA A CA 1
ATOM 719 C C . ALA A 1 89 ? -4.825 -11.591 -6.190 1.00 80.94 89 ALA A C 1
ATOM 721 O O . ALA A 1 89 ? -5.282 -12.203 -7.153 1.00 80.94 89 ALA A O 1
ATOM 722 N N . ALA A 1 90 ? -4.195 -12.208 -5.186 1.00 80.69 90 ALA A N 1
ATOM 723 C CA . ALA A 1 90 ? -3.977 -13.654 -5.109 1.00 80.69 90 ALA A CA 1
ATOM 724 C C . ALA A 1 90 ? -4.907 -14.353 -4.105 1.00 80.69 90 ALA A C 1
ATOM 726 O O . ALA A 1 90 ? -5.092 -15.563 -4.199 1.00 80.69 90 ALA A O 1
ATOM 727 N N . ILE A 1 91 ? -5.487 -13.614 -3.154 1.00 80.62 91 ILE A N 1
ATOM 728 C CA . ILE A 1 91 ? -6.299 -14.171 -2.067 1.00 80.62 91 ILE A CA 1
ATOM 729 C C . ILE A 1 91 ? -7.675 -13.512 -2.084 1.00 80.62 91 ILE A C 1
ATOM 731 O O . ILE A 1 91 ? -7.776 -12.288 -2.015 1.00 80.62 91 ILE A O 1
ATOM 735 N N . ALA A 1 92 ? -8.741 -14.311 -2.127 1.00 83.50 92 ALA A N 1
ATOM 736 C CA . ALA A 1 92 ? -10.093 -13.808 -1.906 1.00 83.50 92 ALA A CA 1
ATOM 737 C C . ALA A 1 92 ? -10.237 -13.354 -0.445 1.00 83.50 92 ALA A C 1
ATOM 739 O O . ALA A 1 92 ? -9.956 -14.112 0.478 1.00 83.50 92 ALA A O 1
ATOM 740 N N . HIS A 1 93 ? -10.655 -12.111 -0.229 1.00 84.88 93 HIS A N 1
ATOM 741 C CA . HIS A 1 93 ? -10.809 -11.526 1.102 1.00 84.88 93 HIS A CA 1
ATOM 742 C C . HIS A 1 93 ? -12.028 -10.605 1.133 1.00 84.88 93 HIS A C 1
ATOM 744 O O . HIS A 1 93 ? -12.456 -10.063 0.113 1.00 84.88 93 HIS A O 1
ATOM 750 N N . SER A 1 94 ? -12.595 -10.439 2.324 1.00 85.75 94 SER A N 1
ATOM 751 C CA . SER A 1 94 ? -13.782 -9.622 2.567 1.00 85.75 94 SER A CA 1
ATOM 752 C C . SER A 1 94 ? -13.729 -9.029 3.967 1.00 85.75 94 SER A C 1
ATOM 754 O O . SER A 1 94 ? -13.201 -9.659 4.882 1.00 85.75 94 SER A O 1
ATOM 756 N N . ASN A 1 95 ? -14.348 -7.869 4.152 1.00 85.44 95 ASN A N 1
ATOM 757 C CA . ASN A 1 95 ? -14.523 -7.282 5.474 1.00 85.44 95 ASN A CA 1
ATOM 758 C C . ASN A 1 95 ? -15.803 -7.806 6.133 1.00 85.44 95 ASN A C 1
ATOM 760 O O . ASN A 1 95 ? -16.832 -7.939 5.471 1.00 85.44 95 ASN A O 1
ATOM 764 N N . ILE A 1 96 ? -15.745 -8.044 7.443 1.00 83.88 96 ILE A N 1
ATOM 765 C CA . ILE A 1 96 ? -16.919 -8.331 8.276 1.00 83.88 96 ILE A CA 1
ATOM 766 C C . ILE A 1 96 ? -17.551 -6.989 8.704 1.00 83.88 96 ILE A C 1
ATOM 768 O O . ILE A 1 96 ? -16.803 -6.017 8.894 1.00 83.88 96 ILE A O 1
ATOM 772 N N . PRO A 1 97 ? -18.894 -6.904 8.818 1.00 82.88 97 PRO A N 1
ATOM 773 C CA . PRO A 1 97 ? -19.564 -5.761 9.435 1.00 82.88 97 PRO A CA 1
ATOM 774 C C . PRO A 1 97 ? -19.050 -5.486 10.854 1.00 82.88 97 PRO A C 1
ATOM 776 O O . PRO A 1 97 ? -18.714 -6.418 11.585 1.00 82.88 97 PRO A O 1
ATOM 779 N N . VAL A 1 98 ? -18.990 -4.209 11.226 1.00 85.12 98 VAL A N 1
ATOM 780 C CA . VAL A 1 98 ? -18.736 -3.789 12.614 1.00 85.12 98 VAL A CA 1
ATOM 781 C C . VAL A 1 98 ? -19.982 -4.026 13.475 1.00 85.12 98 VAL A C 1
ATOM 783 O O . VAL A 1 98 ? -21.076 -4.170 12.925 1.00 85.12 98 VAL A O 1
ATOM 786 N N . GLN A 1 99 ? -19.824 -4.112 14.799 1.00 86.00 99 GLN A N 1
ATOM 787 C CA . GLN A 1 99 ? -20.966 -4.242 15.710 1.00 86.00 99 GLN A CA 1
ATOM 788 C C . GLN A 1 99 ? -21.738 -2.919 15.814 1.00 86.00 99 GLN A C 1
ATOM 790 O O . GLN A 1 99 ? -21.232 -1.856 15.450 1.00 86.00 99 GLN A O 1
ATOM 795 N N . ASP A 1 100 ? -22.970 -2.977 16.319 1.00 87.19 100 ASP A N 1
ATOM 796 C CA . ASP A 1 100 ? -23.770 -1.775 16.547 1.00 87.19 100 ASP A CA 1
ATOM 797 C C . ASP A 1 100 ? -23.073 -0.855 17.560 1.00 87.19 100 ASP A C 1
ATOM 799 O O . ASP A 1 100 ? -22.777 -1.256 18.684 1.00 87.19 100 ASP A O 1
ATOM 803 N N . GLY A 1 101 ? -22.829 0.391 17.154 1.00 87.56 101 GLY A N 1
ATOM 804 C CA . GLY A 1 101 ? -22.112 1.387 17.955 1.00 87.56 101 GLY A CA 1
ATOM 805 C C . GLY A 1 101 ? -20.605 1.462 17.689 1.00 87.56 101 GLY A C 1
ATOM 806 O O . GLY A 1 101 ? -19.986 2.437 18.111 1.00 87.56 101 GLY A O 1
ATOM 807 N N . ASP A 1 102 ? -20.030 0.510 16.948 1.00 85.94 102 ASP A N 1
ATOM 808 C CA . ASP A 1 102 ? -18.618 0.542 16.563 1.00 85.94 102 ASP A CA 1
ATOM 809 C C . ASP A 1 102 ? -18.393 1.346 15.277 1.00 85.94 102 ASP A C 1
ATOM 811 O O . ASP A 1 102 ? -19.174 1.300 14.322 1.00 85.94 102 ASP A O 1
ATOM 815 N N . GLU A 1 103 ? -17.246 2.019 15.205 1.00 85.44 103 GLU A N 1
ATOM 816 C CA . GLU A 1 103 ? -16.770 2.677 13.992 1.00 85.44 103 GLU A CA 1
ATOM 817 C C . GLU A 1 103 ? -15.502 2.008 13.466 1.00 85.44 103 GLU A C 1
ATOM 819 O O . GLU A 1 103 ? -14.608 1.618 14.219 1.00 85.44 103 GLU A O 1
ATOM 824 N N . ARG A 1 104 ? -15.385 1.923 12.137 1.00 88.25 104 ARG A N 1
ATOM 825 C CA . ARG A 1 104 ? -14.145 1.507 11.482 1.00 88.25 104 ARG A CA 1
ATOM 826 C C . ARG A 1 104 ? -13.762 2.470 10.379 1.00 88.25 104 ARG A C 1
ATOM 828 O O . ARG A 1 104 ? -14.554 2.820 9.504 1.00 88.25 104 ARG A O 1
ATOM 835 N N . VAL A 1 105 ? -12.484 2.814 10.389 1.00 89.88 105 VAL A N 1
ATOM 836 C CA . VAL A 1 105 ? -11.818 3.581 9.349 1.00 89.88 105 VAL A CA 1
ATOM 837 C C . VAL A 1 105 ? -10.631 2.770 8.854 1.00 89.88 105 VAL A C 1
ATOM 839 O O . VAL A 1 105 ? -9.862 2.236 9.647 1.00 89.88 105 VAL A O 1
ATOM 842 N N . SER A 1 106 ? -10.476 2.668 7.537 1.00 91.00 106 SER A N 1
ATOM 843 C CA . SER A 1 106 ? -9.279 2.073 6.941 1.00 91.00 106 SER A CA 1
ATOM 844 C C . SER A 1 106 ? -8.765 2.910 5.781 1.00 91.00 106 SER A C 1
ATOM 846 O O . SER A 1 106 ? -9.531 3.487 5.006 1.00 91.00 106 SER A O 1
ATOM 848 N N . PHE A 1 107 ? -7.443 2.944 5.668 1.00 92.75 107 PHE A N 1
ATOM 849 C CA . PHE A 1 107 ? -6.720 3.551 4.566 1.00 92.75 107 PHE A CA 1
ATOM 850 C C . PHE A 1 107 ? -5.950 2.453 3.841 1.00 92.75 107 PHE A C 1
ATOM 852 O O . PHE A 1 107 ? -5.129 1.761 4.442 1.00 92.75 107 PHE A O 1
ATOM 859 N N . THR A 1 108 ? -6.225 2.273 2.554 1.00 93.25 108 THR A N 1
ATOM 860 C CA . THR A 1 108 ? -5.605 1.222 1.744 1.00 93.25 108 THR A CA 1
ATOM 861 C C . THR A 1 108 ? -4.785 1.857 0.643 1.00 93.25 108 THR A C 1
ATOM 863 O O . THR A 1 108 ? -5.276 2.734 -0.059 1.00 93.25 108 THR A O 1
ATOM 866 N N . GLN A 1 109 ? -3.561 1.380 0.447 1.00 94.06 109 GLN A N 1
ATOM 867 C CA . GLN A 1 109 ? -2.733 1.745 -0.695 1.00 94.06 109 GLN A CA 1
ATOM 868 C C . GLN A 1 109 ? -2.548 0.542 -1.607 1.00 94.06 109 GLN A C 1
ATOM 870 O O . GLN A 1 109 ? -2.370 -0.579 -1.136 1.00 94.06 109 GLN A O 1
ATOM 875 N N . PHE A 1 110 ? -2.615 0.771 -2.913 1.00 92.12 110 PHE A N 1
ATOM 876 C CA . PHE A 1 110 ? -2.496 -0.286 -3.905 1.00 92.12 110 PHE A CA 1
ATOM 877 C C . PHE A 1 110 ? -1.945 0.261 -5.221 1.00 92.12 110 PHE A C 1
ATOM 879 O O . PHE A 1 110 ? -1.925 1.466 -5.465 1.00 92.12 110 PHE A O 1
ATOM 886 N N . THR A 1 111 ? -1.505 -0.644 -6.087 1.00 87.31 111 THR A N 1
ATOM 887 C CA . THR A 1 111 ? -1.126 -0.324 -7.464 1.00 87.31 111 THR A CA 1
ATOM 888 C C . THR A 1 111 ? -2.025 -1.147 -8.364 1.00 87.31 111 THR A C 1
ATOM 890 O O . THR A 1 111 ? -2.013 -2.377 -8.293 1.00 87.31 111 THR A O 1
ATOM 893 N N . ALA A 1 112 ? -2.848 -0.481 -9.172 1.00 75.06 112 ALA A N 1
ATOM 894 C CA . ALA A 1 112 ? -3.660 -1.176 -10.159 1.00 75.06 112 ALA A CA 1
ATOM 895 C C . ALA A 1 112 ? -2.751 -1.884 -11.177 1.00 75.06 112 ALA A C 1
ATOM 897 O O . ALA A 1 112 ? -1.705 -1.357 -11.558 1.00 75.06 112 ALA A O 1
ATOM 898 N N . GLY A 1 113 ? -3.152 -3.077 -11.619 1.00 66.25 113 GLY A N 1
ATOM 899 C CA . GLY A 1 113 ? -2.497 -3.726 -12.753 1.00 66.25 113 GLY A CA 1
ATOM 900 C C . GLY A 1 113 ? -2.589 -2.844 -14.001 1.00 66.25 113 GLY A C 1
ATOM 901 O O . GLY A 1 113 ? -3.589 -2.150 -14.195 1.00 66.25 113 GLY A O 1
ATOM 902 N N . ASP A 1 114 ? -1.547 -2.866 -14.829 1.00 59.81 114 ASP A N 1
ATOM 903 C CA . ASP A 1 114 ? -1.490 -2.074 -16.057 1.00 59.81 114 ASP A CA 1
ATOM 904 C C . ASP A 1 114 ? -2.546 -2.581 -17.057 1.00 59.81 114 ASP A C 1
ATOM 906 O O . ASP A 1 114 ? -2.400 -3.653 -17.646 1.00 59.81 114 ASP A O 1
ATOM 910 N N . LYS A 1 115 ? -3.653 -1.840 -17.194 1.00 53.25 115 LYS A N 1
ATOM 911 C CA . LYS A 1 115 ? -4.734 -2.160 -18.140 1.00 53.25 115 LYS A CA 1
ATOM 912 C C . LYS A 1 115 ? -4.341 -1.875 -19.592 1.00 53.25 115 LYS A C 1
ATOM 914 O O . LYS A 1 115 ? -4.935 -2.478 -20.480 1.00 53.25 115 LYS A O 1
ATOM 919 N N . LYS A 1 116 ? -3.356 -1.000 -19.837 1.00 51.28 116 LYS A N 1
ATOM 920 C CA . LYS A 1 116 ? -2.996 -0.557 -21.196 1.00 51.28 116 LYS A CA 1
ATOM 921 C C . LYS A 1 116 ? -2.285 -1.623 -22.015 1.00 51.28 116 LYS A C 1
ATOM 923 O O . LYS A 1 116 ? -2.362 -1.608 -23.230 1.00 51.28 116 LYS A O 1
ATOM 928 N N . VAL A 1 117 ? -1.691 -2.616 -21.365 1.00 52.78 117 VAL A N 1
ATOM 929 C CA . VAL A 1 117 ? -1.015 -3.711 -22.071 1.00 52.78 117 VAL A CA 1
ATOM 930 C C . VAL A 1 117 ? -1.995 -4.579 -22.884 1.00 52.78 117 VAL A C 1
ATOM 932 O O . VAL A 1 117 ? -1.606 -5.227 -23.846 1.00 52.78 117 VAL A O 1
ATOM 935 N N . ALA A 1 118 ? -3.292 -4.571 -22.548 1.00 49.62 118 ALA A N 1
ATOM 936 C CA . ALA A 1 118 ? -4.318 -5.204 -23.382 1.00 49.62 118 ALA A CA 1
ATOM 937 C C . ALA A 1 118 ? -4.648 -4.394 -24.655 1.00 49.62 118 ALA A C 1
ATOM 939 O O . ALA A 1 118 ? -5.196 -4.950 -25.603 1.00 49.62 118 ALA A O 1
ATOM 940 N N . GLU A 1 119 ? -4.325 -3.098 -24.673 1.00 56.84 119 GLU A N 1
ATOM 941 C CA . GLU A 1 119 ? -4.527 -2.183 -25.806 1.00 56.84 119 GLU A CA 1
ATOM 942 C C . GLU A 1 119 ? -3.326 -2.192 -26.771 1.00 56.84 119 GLU A C 1
ATOM 944 O O . GLU A 1 119 ? -3.485 -1.841 -27.937 1.00 56.84 119 GLU A O 1
ATOM 949 N N . ASP A 1 120 ? -2.157 -2.666 -26.317 1.00 63.09 120 ASP A N 1
ATOM 950 C CA . ASP A 1 120 ? -0.912 -2.773 -27.100 1.00 63.09 120 ASP A CA 1
ATOM 951 C C . ASP A 1 120 ? -0.949 -3.892 -28.171 1.00 63.09 120 ASP A C 1
ATOM 953 O O . ASP A 1 120 ? -0.035 -4.017 -28.986 1.00 63.09 120 ASP A O 1
ATOM 957 N N . GLY A 1 121 ? -2.026 -4.687 -28.209 1.00 68.75 121 GLY A N 1
ATOM 958 C CA . GLY A 1 121 ? -2.302 -5.677 -29.250 1.00 68.75 121 GLY A CA 1
ATOM 959 C C . GLY A 1 121 ? -2.490 -7.110 -28.727 1.00 68.75 121 GLY A C 1
ATOM 960 O O . GLY A 1 121 ? -2.141 -7.433 -27.589 1.00 68.75 121 GLY A O 1
ATOM 961 N N . PRO A 1 122 ? -3.052 -8.008 -29.557 1.00 72.50 122 PRO A N 1
ATOM 962 C CA . PRO A 1 122 ? -3.411 -9.366 -29.145 1.00 72.50 122 PRO A CA 1
ATOM 963 C C . PRO A 1 122 ? -2.203 -10.219 -28.724 1.00 72.50 122 PRO A C 1
ATOM 965 O O . PRO A 1 122 ? -2.344 -11.070 -27.850 1.00 72.50 122 PRO A O 1
ATOM 968 N N . GLU A 1 123 ? -1.013 -9.984 -29.284 1.00 74.94 123 GLU A N 1
ATOM 969 C CA . GLU A 1 123 ? 0.210 -10.726 -28.936 1.00 74.94 123 GLU A CA 1
ATOM 970 C C . GLU A 1 123 ? 0.705 -10.410 -27.518 1.00 74.94 123 GLU A C 1
ATOM 972 O O . GLU A 1 123 ? 1.022 -11.318 -26.746 1.00 74.94 123 GLU A O 1
ATOM 977 N N . GLU A 1 124 ? 0.721 -9.130 -27.145 1.00 68.62 124 GLU A N 1
ATOM 978 C CA . GLU A 1 124 ? 1.106 -8.672 -25.807 1.00 68.62 124 GLU A CA 1
ATOM 979 C C . GLU A 1 124 ? 0.082 -9.155 -24.760 1.00 68.62 124 GLU A C 1
ATOM 981 O O . GLU A 1 124 ? 0.449 -9.606 -23.672 1.00 68.62 124 GLU A O 1
ATOM 986 N N . TYR A 1 125 ? -1.207 -9.169 -25.125 1.00 68.62 125 TYR A N 1
ATOM 987 C CA . TYR A 1 125 ? -2.277 -9.733 -24.302 1.00 68.62 125 TYR A CA 1
ATOM 988 C C . TYR A 1 125 ? -2.116 -11.245 -24.070 1.00 68.62 125 TYR A C 1
ATOM 990 O O . TYR A 1 125 ? -2.248 -11.703 -22.932 1.00 68.62 125 TYR A O 1
ATOM 998 N N . VAL A 1 126 ? -1.785 -12.027 -25.106 1.00 73.44 126 VAL A N 1
ATOM 999 C CA . VAL A 1 126 ? -1.517 -13.473 -24.979 1.00 73.44 126 VAL A CA 1
ATOM 1000 C C . VAL A 1 126 ? -0.300 -13.728 -24.091 1.00 73.44 126 VAL A C 1
ATOM 1002 O O . VAL A 1 126 ? -0.395 -14.532 -23.163 1.00 73.44 126 VAL A O 1
ATOM 1005 N N . ARG A 1 127 ? 0.798 -12.980 -24.271 1.00 70.31 127 ARG A N 1
ATOM 1006 C CA . ARG A 1 127 ? 1.968 -13.056 -23.374 1.00 70.31 127 ARG A CA 1
ATOM 1007 C C . ARG A 1 127 ? 1.593 -12.759 -21.929 1.00 70.31 127 ARG A C 1
ATOM 1009 O O . ARG A 1 127 ? 2.068 -13.430 -21.018 1.00 70.31 127 ARG A O 1
ATOM 1016 N N . LEU A 1 128 ? 0.717 -11.781 -21.707 1.00 69.81 128 LEU A N 1
ATOM 1017 C CA . LEU A 1 128 ? 0.172 -11.467 -20.389 1.00 69.81 128 LEU A CA 1
ATOM 1018 C C . LEU A 1 128 ? -0.621 -12.623 -19.793 1.00 69.81 128 LEU A C 1
ATOM 1020 O O . LEU A 1 128 ? -0.463 -12.895 -18.605 1.00 69.81 128 LEU A O 1
ATOM 1024 N N . LEU A 1 129 ? -1.469 -13.284 -20.587 1.00 69.75 129 LEU A N 1
ATOM 1025 C CA . LEU A 1 129 ? -2.246 -14.447 -20.160 1.00 69.75 129 LEU A CA 1
ATOM 1026 C C . LEU A 1 129 ? -1.342 -15.626 -19.788 1.00 69.75 129 LEU A C 1
ATOM 1028 O O . LEU A 1 129 ? -1.548 -16.217 -18.730 1.00 69.75 129 LEU A O 1
ATOM 1032 N N . GLU A 1 130 ? -0.310 -15.917 -20.579 1.00 70.44 130 GLU A N 1
ATOM 1033 C CA . GLU A 1 130 ? 0.710 -16.919 -20.232 1.00 70.44 130 GLU A CA 1
ATOM 1034 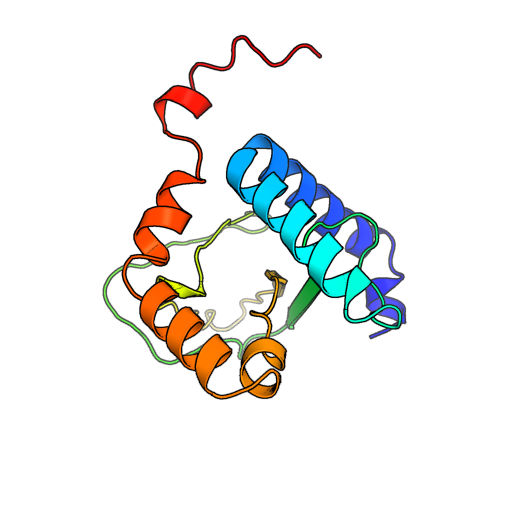C C . GLU A 1 130 ? 1.446 -16.525 -18.944 1.00 70.44 130 GLU A C 1
ATOM 1036 O O . GLU A 1 130 ? 1.645 -17.344 -18.046 1.00 70.44 130 GLU A O 1
ATOM 1041 N N . PHE A 1 131 ? 1.743 -15.233 -18.775 1.00 66.56 131 PHE A N 1
ATOM 1042 C CA . PHE A 1 131 ? 2.312 -14.699 -17.539 1.00 66.56 131 PHE A CA 1
ATOM 1043 C C . PHE A 1 131 ? 1.373 -14.790 -16.327 1.00 66.56 131 PHE A C 1
ATOM 1045 O O . PHE A 1 131 ? 1.853 -14.689 -15.194 1.00 66.56 131 PHE A O 1
ATOM 1052 N N . ARG A 1 132 ? 0.051 -14.960 -16.512 1.00 69.69 132 ARG A N 1
ATOM 1053 C CA . ARG A 1 132 ? -0.894 -15.141 -15.392 1.00 69.69 132 ARG A CA 1
ATOM 1054 C C . ARG A 1 132 ? -0.679 -16.484 -14.704 1.00 69.69 132 ARG A C 1
ATOM 1056 O O . ARG A 1 132 ? -0.788 -16.527 -13.477 1.00 69.69 132 ARG A O 1
ATOM 1063 N N . GLN A 1 133 ? -0.332 -17.542 -15.442 1.00 69.19 133 GLN A N 1
ATOM 1064 C CA . GLN A 1 133 ? 0.071 -18.809 -14.827 1.00 69.19 133 GLN A CA 1
ATOM 1065 C C . GLN A 1 133 ? 1.365 -18.606 -14.019 1.00 69.19 133 GLN A C 1
ATOM 1067 O O . GLN A 1 133 ? 2.317 -17.976 -14.478 1.00 69.19 133 GLN A O 1
ATOM 1072 N N . GLY A 1 134 ? 1.370 -19.050 -12.757 1.00 76.19 134 GLY A N 1
ATOM 1073 C CA . GLY A 1 134 ? 2.514 -18.901 -11.842 1.00 76.19 134 GLY A CA 1
ATOM 1074 C C . GLY A 1 134 ? 2.813 -17.464 -11.380 1.00 76.19 134 GLY A C 1
ATOM 1075 O O . GLY A 1 134 ? 3.821 -17.219 -10.717 1.00 76.19 134 GLY A O 1
ATOM 1076 N N . ARG A 1 135 ? 1.971 -16.465 -11.703 1.00 79.56 135 ARG A N 1
ATOM 1077 C CA . ARG A 1 135 ? 2.182 -15.076 -11.237 1.00 79.56 135 ARG A CA 1
ATOM 1078 C C . ARG A 1 135 ? 2.165 -14.972 -9.716 1.00 79.56 135 ARG A C 1
ATOM 1080 O O . ARG A 1 135 ? 2.946 -14.208 -9.156 1.00 79.56 135 ARG A O 1
ATOM 1087 N N . TRP A 1 136 ? 1.270 -15.713 -9.071 1.00 81.19 136 TRP A N 1
ATOM 1088 C CA . TRP A 1 136 ? 1.157 -15.717 -7.618 1.00 81.19 136 TRP A CA 1
ATOM 1089 C C . TRP A 1 136 ? 2.413 -16.321 -6.970 1.00 81.19 136 TRP A C 1
ATOM 1091 O O . TRP A 1 136 ? 2.948 -15.707 -6.057 1.00 81.19 136 TRP A O 1
ATOM 1101 N N . GLU A 1 137 ? 2.957 -17.423 -7.502 1.00 86.75 137 GLU A N 1
ATOM 1102 C CA . GLU A 1 137 ? 4.193 -18.065 -7.010 1.00 86.75 137 GLU A CA 1
ATOM 1103 C C . GLU A 1 137 ? 5.394 -17.125 -7.115 1.00 86.75 137 GLU A C 1
ATOM 1105 O O . GLU A 1 137 ? 6.108 -16.903 -6.140 1.00 86.75 137 GLU A O 1
ATOM 1110 N N . ARG A 1 138 ? 5.572 -16.493 -8.282 1.00 84.81 138 ARG A N 1
ATOM 1111 C CA . ARG A 1 138 ? 6.614 -15.475 -8.484 1.00 84.81 138 ARG A CA 1
ATOM 1112 C C . ARG A 1 138 ? 6.429 -14.283 -7.551 1.00 84.81 138 ARG A C 1
ATOM 1114 O O . ARG A 1 138 ? 7.401 -13.769 -7.012 1.00 84.81 138 ARG A O 1
ATOM 1121 N N . GLY A 1 139 ? 5.185 -13.852 -7.345 1.00 86.31 139 GLY A N 1
ATOM 1122 C CA . GLY A 1 139 ? 4.855 -12.790 -6.399 1.00 86.31 139 GLY A CA 1
ATOM 1123 C C . GLY A 1 139 ? 5.242 -13.150 -4.965 1.00 86.31 139 GLY A C 1
ATOM 1124 O O . GLY A 1 139 ? 5.815 -12.317 -4.271 1.00 86.31 139 GLY A O 1
ATOM 1125 N N . LEU A 1 140 ? 4.990 -14.392 -4.541 1.00 87.25 140 LEU A N 1
ATOM 1126 C CA . LEU A 1 140 ? 5.365 -14.883 -3.215 1.00 87.25 140 LEU A CA 1
ATOM 1127 C C . LEU A 1 140 ? 6.884 -14.915 -3.009 1.00 87.25 140 LEU A C 1
ATOM 1129 O O . LEU A 1 140 ? 7.347 -14.533 -1.942 1.00 87.25 140 LEU A O 1
ATOM 1133 N N . GLN A 1 141 ? 7.669 -15.276 -4.028 1.00 90.19 141 GLN A N 1
ATOM 1134 C CA . GLN A 1 141 ? 9.143 -15.284 -3.953 1.00 90.19 141 GLN A CA 1
ATOM 1135 C C . GLN A 1 141 ? 9.757 -13.890 -3.710 1.00 90.19 141 GLN A C 1
ATOM 1137 O O . GLN A 1 141 ? 10.902 -13.764 -3.269 1.00 90.19 141 GLN A O 1
ATOM 1142 N N . LEU A 1 142 ? 9.008 -12.821 -3.991 1.00 90.81 142 LEU A N 1
ATOM 1143 C CA . LEU A 1 142 ? 9.442 -11.448 -3.733 1.00 90.81 142 LEU A CA 1
ATOM 1144 C C . LEU A 1 142 ? 9.230 -11.014 -2.274 1.00 90.81 142 LEU A C 1
ATOM 1146 O O . LEU A 1 142 ? 9.765 -9.980 -1.873 1.00 90.81 142 LEU A O 1
ATOM 1150 N N . PHE A 1 143 ? 8.474 -11.766 -1.473 1.00 90.50 143 PHE A N 1
ATOM 1151 C CA . PHE A 1 143 ? 8.402 -11.523 -0.034 1.00 90.50 143 PHE A CA 1
ATOM 1152 C C . PHE A 1 143 ? 9.675 -12.015 0.650 1.00 90.50 143 PHE A C 1
ATOM 1154 O O . PHE A 1 143 ? 10.325 -12.950 0.177 1.00 90.50 143 PHE A O 1
ATOM 1161 N N . SER A 1 144 ? 10.030 -11.374 1.763 1.00 90.94 144 SER A N 1
ATOM 1162 C CA . SER A 1 144 ? 11.076 -11.887 2.644 1.00 90.94 144 SER A CA 1
ATOM 1163 C C . SER A 1 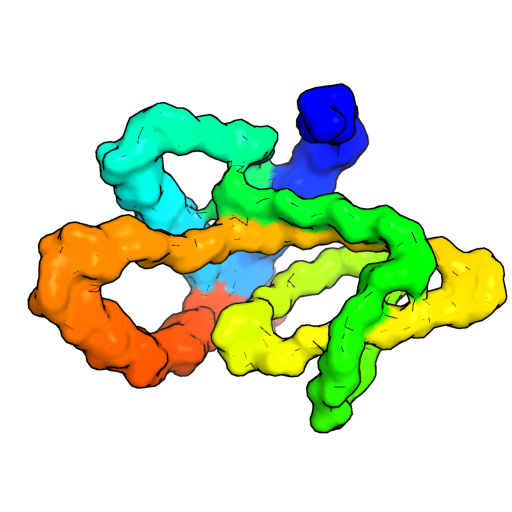144 ? 10.618 -13.198 3.271 1.00 90.94 144 SER A C 1
ATOM 1165 O O . SER A 1 144 ? 9.452 -13.351 3.642 1.00 90.94 144 SER A O 1
ATOM 1167 N N . THR A 1 145 ? 11.546 -14.132 3.404 1.00 90.62 145 THR A N 1
ATOM 1168 C CA . THR A 1 145 ? 11.363 -15.344 4.202 1.00 90.62 145 THR A CA 1
ATOM 1169 C C . THR A 1 145 ? 11.372 -15.010 5.692 1.00 90.62 145 THR A C 1
ATOM 1171 O O . THR A 1 145 ? 11.825 -13.939 6.107 1.00 90.62 145 THR A O 1
ATOM 1174 N N . VAL A 1 146 ? 10.868 -15.932 6.512 1.00 88.31 146 VAL A N 1
ATOM 1175 C CA . VAL A 1 146 ? 10.875 -15.784 7.973 1.00 88.31 146 VAL A CA 1
ATOM 1176 C C . VAL A 1 146 ? 12.316 -15.682 8.479 1.00 88.31 146 VAL A C 1
ATOM 1178 O O . VAL A 1 146 ? 12.627 -14.814 9.290 1.00 88.31 146 VAL A O 1
ATOM 1181 N N . GLU A 1 147 ? 13.218 -16.499 7.938 1.00 89.06 147 GLU A N 1
ATOM 1182 C CA . GLU A 1 147 ? 14.643 -16.467 8.251 1.00 89.06 147 GLU A CA 1
ATOM 1183 C C . GLU A 1 147 ? 15.267 -15.107 7.915 1.00 89.06 147 GLU A C 1
ATOM 1185 O O . GLU A 1 147 ? 15.955 -14.532 8.753 1.00 89.06 147 GLU A O 1
ATOM 1190 N N . GLU A 1 148 ? 14.984 -14.541 6.737 1.00 88.56 148 GLU A N 1
ATOM 1191 C CA . GLU A 1 148 ? 15.480 -13.212 6.345 1.00 88.56 148 GLU A CA 1
ATOM 1192 C C . GLU A 1 148 ? 15.004 -12.098 7.290 1.00 88.56 148 GLU A C 1
ATOM 1194 O O . GLU A 1 148 ? 15.760 -11.161 7.547 1.00 88.56 148 GLU A O 1
ATOM 1199 N N . MET A 1 149 ? 13.786 -12.202 7.835 1.00 83.31 149 MET A N 1
ATOM 1200 C CA . MET A 1 149 ? 13.264 -11.231 8.805 1.00 83.31 149 MET A CA 1
ATOM 1201 C C . MET A 1 149 ? 13.964 -11.313 10.166 1.00 83.31 149 MET A C 1
ATOM 1203 O O . MET A 1 149 ? 14.132 -10.289 10.823 1.00 83.31 149 MET A O 1
ATOM 1207 N N . PHE A 1 150 ? 14.372 -12.510 10.600 1.00 82.38 150 PHE A N 1
ATOM 1208 C CA . PHE A 1 150 ? 15.013 -12.719 11.905 1.00 82.38 150 PHE A CA 1
ATOM 1209 C C . PHE A 1 150 ? 16.550 -12.694 11.855 1.00 82.38 150 PHE A C 1
ATOM 1211 O O . PHE A 1 150 ? 17.192 -12.469 12.880 1.00 82.38 150 PHE A O 1
ATOM 1218 N N . CYS A 1 151 ? 17.160 -12.867 10.681 1.00 72.81 151 CYS A N 1
ATOM 1219 C CA . CYS A 1 151 ? 18.610 -12.818 10.480 1.00 72.81 151 CYS A CA 1
ATOM 1220 C C . CYS A 1 151 ? 19.157 -11.405 10.211 1.00 72.81 151 CYS A C 1
ATOM 1222 O O . CYS A 1 151 ? 20.285 -11.280 9.737 1.00 72.81 151 CYS A O 1
ATOM 1224 N N . THR A 1 152 ? 18.414 -10.333 10.506 1.00 56.69 152 THR A N 1
ATOM 1225 C CA . THR A 1 152 ? 18.842 -8.940 10.286 1.00 56.69 152 THR A CA 1
ATOM 1226 C C . THR A 1 152 ? 20.037 -8.522 11.162 1.00 56.69 152 THR A C 1
ATOM 1228 O O . THR A 1 152 ? 19.907 -7.736 12.093 1.00 56.69 152 THR A O 1
ATOM 1231 N N . THR A 1 153 ? 21.241 -8.973 10.808 1.00 52.25 153 THR A N 1
ATOM 1232 C CA . THR A 1 153 ? 22.540 -8.363 11.155 1.00 52.25 153 THR A CA 1
ATOM 1233 C C . THR A 1 153 ? 22.959 -7.280 10.148 1.00 52.25 153 THR A C 1
ATOM 1235 O O . THR A 1 153 ? 24.087 -6.789 10.179 1.00 52.25 153 THR A O 1
ATOM 1238 N N . HIS A 1 154 ? 22.063 -6.868 9.243 1.00 50.62 154 HIS A N 1
ATOM 1239 C CA . HIS A 1 154 ? 22.366 -5.926 8.158 1.00 50.62 154 HIS A CA 1
ATOM 1240 C C . HIS A 1 154 ? 21.649 -4.575 8.235 1.00 50.62 154 HIS A C 1
ATOM 1242 O O . HIS A 1 154 ? 21.778 -3.773 7.311 1.00 50.62 154 HIS A O 1
ATOM 1248 N N . ILE A 1 155 ? 20.976 -4.258 9.344 1.00 50.16 155 ILE A N 1
ATOM 1249 C CA . ILE A 1 155 ? 20.542 -2.878 9.593 1.00 50.16 155 ILE A CA 1
ATOM 1250 C C . ILE A 1 155 ? 21.766 -2.097 10.086 1.00 50.16 155 ILE A C 1
ATOM 1252 O O . ILE A 1 155 ? 22.002 -1.964 11.283 1.00 50.16 155 ILE A O 1
ATOM 1256 N N . LYS A 1 156 ? 22.592 -1.620 9.148 1.00 39.19 156 LYS A N 1
ATOM 1257 C CA . LYS A 1 156 ? 23.516 -0.520 9.432 1.00 39.19 156 LYS A CA 1
ATOM 1258 C C . LYS A 1 156 ? 22.665 0.744 9.548 1.00 39.19 156 LYS A C 1
ATOM 1260 O O . LYS A 1 156 ? 22.265 1.301 8.529 1.00 39.19 156 LYS A O 1
ATOM 1265 N N . THR A 1 157 ? 22.322 1.095 10.785 1.00 42.09 157 THR A N 1
ATOM 1266 C CA . THR A 1 157 ? 21.849 2.434 11.166 1.00 42.09 157 THR A CA 1
ATOM 1267 C C . THR A 1 157 ? 22.889 3.487 10.831 1.00 42.09 157 THR A C 1
ATOM 1269 O O . THR A 1 157 ? 24.086 3.181 11.052 1.00 42.09 157 THR A O 1
#

pLDDT: mean 82.3, std 12.53, range [39.19, 94.81]

Secondary structure (DSSP, 8-state):
-HHHHH-HHHHHHHHHHHHHHHHH-HHHHHHHHHHHHHHHHH-TT---S-TT-S-SEEEEEESTT-------S------TT------TTTS---PPPPPTT---EEEEEE----SGGGTS-HHHHHHHHHHHTTHHHHHHHTSPPHHHHH-------